Protein AF-A0AAW6Y3T0-F1 (afdb_monomer_lite)

Foldseek 3Di:
DVVQLVLLFVLVQVLVLCCPPVVQPPLDLPGPQADPLSSVLSVLLVVLQVVQCPDPVRVCGLVPDVVVQFVQDVDFDPCQNVFWDWGDPDSQWIWIWTAGPVRDIWGKIFGWDDDRSDIHGHWMGIPPDPDTPSRQSVVCSVVSDRD

Structure (mmCIF, N/CA/C/O backbone):
data_AF-A0AAW6Y3T0-F1
#
_entry.id   AF-A0AAW6Y3T0-F1
#
loop_
_atom_site.group_PDB
_atom_site.id
_atom_site.type_symbol
_atom_site.label_atom_id
_atom_site.label_alt_id
_atom_site.label_comp_id
_atom_site.label_asym_id
_atom_site.label_entity_id
_atom_site.label_seq_id
_atom_site.pdbx_PDB_ins_code
_atom_site.Cartn_x
_atom_site.Cartn_y
_atom_site.Cartn_z
_atom_site.occupancy
_atom_site.B_iso_or_equiv
_atom_site.auth_seq_id
_atom_site.auth_comp_id
_atom_site.auth_asym_id
_atom_site.auth_atom_id
_atom_site.pdbx_PDB_model_num
ATOM 1 N N . MET A 1 1 ? -26.680 -4.826 17.349 1.00 46.25 1 MET A N 1
ATOM 2 C CA . MET A 1 1 ? -26.167 -4.280 16.070 1.00 46.25 1 MET A CA 1
ATOM 3 C C . MET A 1 1 ? -25.141 -3.146 16.226 1.00 46.25 1 MET A C 1
ATOM 5 O O . MET A 1 1 ? -24.347 -2.968 15.315 1.00 46.25 1 MET A O 1
ATOM 9 N N . ALA A 1 2 ? -25.080 -2.394 17.339 1.00 40.66 2 ALA A N 1
ATOM 10 C CA . ALA A 1 2 ? -24.018 -1.388 17.546 1.00 40.66 2 ALA A CA 1
ATOM 11 C C . ALA A 1 2 ? -22.652 -1.993 17.955 1.00 40.66 2 ALA A C 1
ATOM 13 O O . ALA A 1 2 ? -21.607 -1.488 17.547 1.00 40.66 2 ALA A O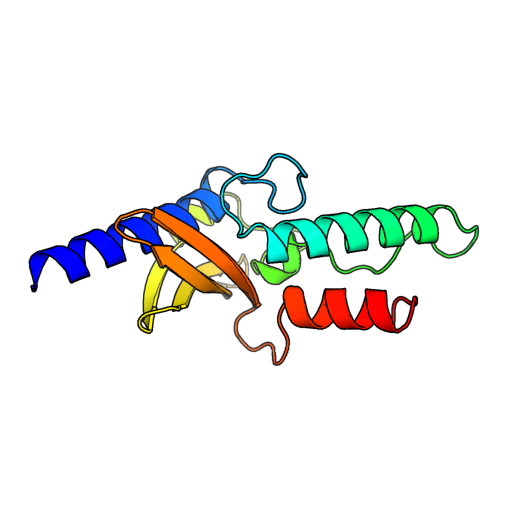 1
ATOM 14 N N . ALA A 1 3 ? -22.658 -3.104 18.704 1.00 42.88 3 ALA A N 1
ATOM 15 C CA . ALA A 1 3 ? -21.443 -3.798 19.143 1.00 42.88 3 ALA A CA 1
ATOM 16 C C . ALA A 1 3 ? -20.653 -4.425 17.975 1.00 42.88 3 ALA A C 1
ATOM 18 O O . ALA A 1 3 ? -19.430 -4.317 17.939 1.00 42.88 3 ALA A O 1
ATOM 19 N N . ASP A 1 4 ? -21.346 -4.982 16.974 1.00 54.66 4 ASP A N 1
ATOM 20 C CA . ASP A 1 4 ? -20.714 -5.600 15.798 1.00 54.66 4 ASP A CA 1
ATOM 21 C C . ASP A 1 4 ? -19.949 -4.578 14.942 1.00 54.66 4 ASP A C 1
ATOM 23 O O . ASP A 1 4 ? -18.882 -4.879 14.411 1.00 54.66 4 ASP A O 1
ATOM 27 N N . ASN A 1 5 ? -20.445 -3.338 14.855 1.00 59.78 5 ASN A N 1
ATOM 28 C CA . ASN A 1 5 ? -19.787 -2.264 14.106 1.00 59.78 5 ASN A CA 1
ATOM 29 C C . ASN A 1 5 ? -18.540 -1.719 14.821 1.00 59.78 5 ASN A C 1
ATOM 31 O O . ASN A 1 5 ? -17.529 -1.456 14.166 1.00 59.78 5 ASN A O 1
ATOM 35 N N . ALA A 1 6 ? -18.580 -1.567 16.149 1.00 61.94 6 ALA A N 1
ATOM 36 C CA . ALA A 1 6 ? -17.437 -1.076 16.922 1.00 61.94 6 ALA A CA 1
ATOM 37 C C . ALA A 1 6 ? -16.278 -2.090 16.946 1.00 61.94 6 ALA A C 1
ATOM 39 O O . ALA A 1 6 ? -15.135 -1.723 16.666 1.00 61.94 6 ALA A O 1
ATOM 40 N N . THR A 1 7 ? -16.574 -3.373 17.178 1.00 64.00 7 THR A N 1
ATOM 41 C CA . THR A 1 7 ? -15.572 -4.455 17.171 1.00 64.00 7 THR A CA 1
ATOM 42 C C . THR A 1 7 ? -14.952 -4.652 15.781 1.00 64.00 7 THR A C 1
ATOM 44 O O . THR A 1 7 ? -13.741 -4.854 15.650 1.00 64.00 7 THR A O 1
ATOM 47 N N . ASN A 1 8 ? -15.747 -4.498 14.717 1.00 81.88 8 ASN A N 1
ATOM 48 C CA . ASN A 1 8 ? -15.250 -4.547 13.342 1.00 81.88 8 ASN A CA 1
ATOM 49 C C . ASN A 1 8 ? -14.327 -3.352 13.027 1.00 81.88 8 ASN A C 1
ATOM 51 O O . ASN A 1 8 ? -13.272 -3.517 12.419 1.00 81.88 8 ASN A O 1
ATOM 55 N N . ASN A 1 9 ? -14.652 -2.148 13.508 1.00 90.94 9 ASN A N 1
ATOM 56 C CA . ASN A 1 9 ? -13.792 -0.975 13.326 1.00 90.94 9 ASN A CA 1
ATOM 57 C C . ASN A 1 9 ? -12.446 -1.104 14.048 1.00 90.94 9 ASN A C 1
ATOM 59 O O . ASN A 1 9 ? -11.418 -0.759 13.464 1.00 90.94 9 ASN A O 1
ATOM 63 N N . GLN A 1 10 ? -12.429 -1.645 15.269 1.00 92.38 10 GLN A N 1
ATOM 64 C CA . GLN A 1 10 ? -11.178 -1.884 15.987 1.00 92.38 10 GLN A CA 1
ATOM 65 C C . GLN A 1 10 ? -10.298 -2.906 15.252 1.00 92.38 10 GLN A C 1
ATOM 67 O O . GLN A 1 10 ? -9.125 -2.638 15.009 1.00 92.38 10 GLN A O 1
ATOM 72 N N . THR A 1 11 ? -10.887 -4.006 14.774 1.00 93.25 11 THR A N 1
ATOM 73 C CA . THR A 1 11 ? -10.183 -5.023 13.971 1.00 93.25 11 THR A CA 1
ATOM 74 C C . THR A 1 11 ? -9.523 -4.429 12.723 1.00 93.25 11 THR A C 1
ATOM 76 O O . THR A 1 11 ? -8.374 -4.743 12.405 1.00 93.25 11 THR A O 1
ATOM 79 N N . LYS A 1 12 ? -10.227 -3.537 12.016 1.00 95.19 12 LYS A N 1
ATOM 80 C CA . LYS A 1 12 ? -9.687 -2.823 10.849 1.00 95.19 12 LYS A CA 1
ATOM 81 C C . LYS A 1 12 ? -8.510 -1.914 11.219 1.00 95.19 12 LYS A C 1
ATOM 83 O O . LYS A 1 12 ? -7.503 -1.893 10.512 1.00 95.19 12 LYS A O 1
ATOM 88 N N . ILE A 1 13 ? -8.633 -1.166 12.318 1.00 95.94 13 ILE A N 1
ATOM 89 C CA . ILE A 1 13 ? -7.578 -0.275 12.816 1.00 95.94 13 ILE A CA 1
ATOM 90 C C . ILE A 1 13 ? -6.339 -1.079 13.211 1.00 95.94 13 ILE A C 1
ATOM 92 O O . ILE A 1 13 ? -5.231 -0.711 12.821 1.00 95.94 13 ILE A O 1
ATOM 96 N N . ASP A 1 14 ? -6.512 -2.178 13.941 1.00 94.81 14 ASP A N 1
ATOM 97 C CA . ASP A 1 14 ? -5.405 -3.010 14.417 1.00 94.81 14 ASP A CA 1
ATOM 98 C C . ASP A 1 14 ? -4.661 -3.677 13.260 1.00 94.81 14 ASP A C 1
ATOM 100 O O . ASP A 1 14 ? -3.428 -3.703 13.252 1.00 94.81 14 ASP A O 1
ATOM 104 N N . LEU A 1 15 ? -5.391 -4.132 12.236 1.00 95.38 15 LEU A N 1
ATOM 105 C CA . LEU A 1 15 ? -4.804 -4.646 11.001 1.00 95.38 15 LEU A CA 1
ATOM 106 C C . LEU A 1 15 ? -3.881 -3.613 10.341 1.00 95.38 15 LEU A C 1
ATOM 108 O O . LEU A 1 15 ? -2.741 -3.935 10.010 1.00 95.38 15 LEU A O 1
ATOM 112 N N . VAL A 1 16 ? -4.343 -2.371 10.175 1.00 96.44 16 VAL A N 1
ATOM 113 C CA . VAL A 1 16 ? -3.547 -1.315 9.530 1.00 96.44 16 VAL A CA 1
ATOM 114 C C . VAL A 1 16 ? -2.397 -0.847 10.423 1.00 96.44 16 VAL A C 1
ATOM 116 O O . VAL A 1 16 ? -1.280 -0.681 9.939 1.00 96.44 16 VAL A O 1
ATOM 119 N N . LYS A 1 17 ? -2.604 -0.709 11.738 1.00 95.31 17 LYS A N 1
ATOM 120 C CA . LYS A 1 17 ? -1.507 -0.431 12.682 1.00 95.31 17 LYS A CA 1
ATOM 121 C C . LYS A 1 17 ? -0.414 -1.491 12.598 1.00 95.31 17 LYS A C 1
ATOM 123 O O . LYS A 1 17 ? 0.763 -1.142 12.618 1.00 95.31 17 LYS A O 1
ATOM 128 N N . LYS A 1 18 ? -0.786 -2.769 12.468 1.00 93.50 18 LYS A N 1
ATOM 129 C CA . LYS A 1 18 ? 0.167 -3.873 12.333 1.00 93.50 18 LYS A CA 1
ATOM 130 C C . LYS A 1 18 ? 1.074 -3.690 11.116 1.00 93.50 18 LYS A C 1
ATOM 132 O O . LYS A 1 18 ? 2.279 -3.880 11.262 1.00 93.50 18 LYS A O 1
ATOM 137 N N . VAL A 1 19 ? 0.534 -3.270 9.967 1.00 93.19 19 VAL A N 1
ATOM 138 C CA . VAL A 1 19 ? 1.332 -2.987 8.756 1.00 93.19 19 VAL A CA 1
ATOM 139 C C . VAL A 1 19 ? 2.470 -2.012 9.060 1.00 93.19 19 VAL A C 1
ATOM 141 O O . VAL A 1 19 ? 3.625 -2.331 8.794 1.00 93.19 19 VAL A O 1
ATOM 144 N N . TYR A 1 20 ? 2.156 -0.879 9.692 1.00 92.25 20 TYR A N 1
ATOM 145 C CA . TYR A 1 20 ? 3.139 0.162 10.003 1.00 92.25 20 TYR A CA 1
ATOM 146 C C . TYR A 1 20 ? 4.097 -0.222 11.134 1.00 92.25 20 TYR A C 1
ATOM 148 O O . TYR A 1 20 ? 5.302 -0.027 11.018 1.00 92.25 20 TYR A O 1
ATOM 156 N N . LEU A 1 21 ? 3.579 -0.745 12.246 1.00 89.00 21 LEU A N 1
ATOM 157 C CA . LEU A 1 21 ? 4.359 -0.910 13.477 1.00 89.00 21 LEU A CA 1
ATOM 158 C C . LEU A 1 21 ? 5.191 -2.188 13.499 1.00 89.00 21 LEU A C 1
ATOM 160 O O . LEU A 1 21 ? 6.265 -2.207 14.089 1.00 89.00 21 LEU A O 1
ATOM 164 N N . THR A 1 22 ? 4.708 -3.256 12.863 1.00 82.00 22 THR A N 1
ATOM 165 C CA . THR A 1 22 ? 5.428 -4.540 12.818 1.00 82.00 22 THR A CA 1
ATOM 166 C C . THR A 1 22 ? 6.200 -4.735 11.519 1.00 82.00 22 THR A C 1
ATOM 168 O O . THR A 1 22 ? 6.702 -5.828 11.278 1.00 82.00 22 THR A O 1
ATOM 171 N N . LYS A 1 23 ? 6.287 -3.678 10.692 1.00 72.06 23 LYS A N 1
ATOM 172 C CA . LYS A 1 23 ? 6.931 -3.683 9.372 1.00 72.06 23 LYS A CA 1
ATOM 173 C C . LYS A 1 23 ? 6.522 -4.915 8.563 1.00 72.06 23 LYS A C 1
ATOM 175 O O . LYS A 1 23 ? 7.373 -5.646 8.063 1.00 72.06 23 LYS A O 1
ATOM 180 N N . VAL A 1 24 ? 5.212 -5.184 8.496 1.00 79.62 24 VAL A N 1
ATOM 181 C CA . VAL A 1 24 ? 4.723 -6.320 7.708 1.00 79.62 24 VAL A CA 1
ATOM 182 C C . VAL A 1 24 ? 5.164 -6.098 6.274 1.00 79.62 24 VAL A C 1
ATOM 184 O O . VAL A 1 24 ? 4.726 -5.142 5.636 1.00 79.62 24 VAL A O 1
ATOM 187 N N . ASP A 1 25 ? 5.995 -7.001 5.770 1.00 83.44 25 ASP A N 1
ATOM 188 C CA . ASP A 1 25 ? 6.364 -7.000 4.367 1.00 83.44 25 ASP A CA 1
ATOM 189 C C . ASP A 1 25 ? 5.148 -7.426 3.533 1.00 83.44 25 ASP A C 1
ATOM 191 O O . ASP A 1 25 ? 4.853 -8.611 3.360 1.00 83.44 25 ASP A O 1
ATOM 195 N N . LEU A 1 26 ? 4.400 -6.432 3.051 1.00 86.12 26 LEU A N 1
ATOM 196 C CA . LEU A 1 26 ? 3.268 -6.633 2.148 1.00 86.12 26 LEU A CA 1
ATOM 197 C C . LEU A 1 26 ? 3.714 -7.174 0.778 1.00 86.12 26 LEU A C 1
ATOM 199 O O . LEU A 1 26 ? 2.886 -7.739 0.064 1.00 86.12 26 LEU A O 1
ATOM 203 N N . GLY A 1 27 ? 5.000 -7.045 0.435 1.00 79.75 27 GLY A N 1
ATOM 204 C CA . GLY A 1 27 ? 5.620 -7.628 -0.754 1.00 79.75 27 GLY A CA 1
ATOM 205 C C . GLY A 1 27 ? 5.890 -9.126 -0.626 1.00 79.75 27 GLY A C 1
ATOM 206 O O . GLY A 1 27 ? 5.973 -9.823 -1.637 1.00 79.75 27 GLY A O 1
ATOM 207 N N . SER A 1 28 ? 5.967 -9.642 0.604 1.00 80.12 28 SER A N 1
ATOM 208 C CA . SER A 1 28 ? 6.264 -11.048 0.873 1.00 80.12 28 SER A CA 1
ATOM 209 C C . SER A 1 28 ? 5.155 -11.983 0.393 1.00 80.12 28 SER A C 1
ATOM 211 O O . SER A 1 28 ? 3.971 -11.791 0.689 1.00 80.12 28 SER A O 1
ATOM 213 N N . GLU A 1 29 ? 5.533 -13.096 -0.237 1.00 67.75 29 GLU A N 1
ATOM 214 C CA . GLU A 1 29 ? 4.601 -14.160 -0.633 1.00 67.75 29 GLU A CA 1
ATOM 215 C C . GLU A 1 29 ? 3.919 -14.861 0.553 1.00 67.75 29 GLU A C 1
ATOM 217 O O . GLU A 1 29 ? 2.916 -15.560 0.366 1.00 67.75 29 GLU A O 1
ATOM 222 N N . HIS A 1 30 ? 4.442 -14.669 1.768 1.00 72.75 30 HIS A N 1
ATOM 223 C CA . HIS A 1 30 ? 3.934 -15.257 3.007 1.00 72.75 30 HIS A CA 1
ATOM 224 C C . HIS A 1 30 ? 3.073 -14.300 3.831 1.00 72.75 30 HIS A C 1
ATOM 226 O O . HIS A 1 30 ? 2.567 -14.693 4.888 1.00 72.75 30 HIS A O 1
ATOM 232 N N . ASN A 1 31 ? 2.868 -13.061 3.373 1.00 80.00 31 ASN A N 1
ATOM 233 C CA . ASN A 1 31 ? 2.005 -12.134 4.090 1.00 80.00 31 ASN A CA 1
ATOM 234 C C . ASN A 1 31 ? 0.569 -12.699 4.165 1.00 80.00 31 ASN A C 1
ATOM 236 O O . ASN A 1 31 ? 0.035 -13.231 3.194 1.00 80.00 31 ASN A O 1
ATOM 240 N N . ARG A 1 32 ? -0.048 -12.633 5.350 1.00 85.31 32 ARG A N 1
ATOM 241 C CA . ARG A 1 32 ? -1.398 -13.183 5.616 1.00 85.31 32 ARG A CA 1
ATOM 242 C C . ARG A 1 32 ? -2.457 -12.103 5.827 1.00 85.31 32 ARG A C 1
ATOM 244 O O . ARG A 1 32 ? -3.560 -12.400 6.283 1.00 85.31 32 ARG A O 1
ATOM 251 N N . VAL A 1 33 ? -2.085 -10.853 5.569 1.00 93.00 33 VAL A N 1
ATOM 252 C CA . VAL A 1 33 ? -2.895 -9.667 5.864 1.00 93.00 33 VAL A CA 1
ATOM 253 C C . VAL A 1 33 ? -3.567 -9.090 4.621 1.00 93.00 33 VAL A C 1
ATOM 255 O O . VAL A 1 33 ? -4.464 -8.267 4.763 1.00 93.00 33 VAL A O 1
ATOM 258 N N . THR A 1 34 ? -3.174 -9.529 3.422 1.00 94.88 34 THR A N 1
ATOM 259 C CA . THR A 1 34 ? -3.789 -9.139 2.147 1.00 94.88 34 THR A CA 1
ATOM 260 C C . THR A 1 34 ? -4.806 -10.173 1.666 1.00 94.88 34 THR A C 1
ATOM 262 O O . THR A 1 34 ? -4.812 -11.326 2.110 1.00 94.88 34 THR A O 1
ATOM 265 N N . THR A 1 35 ? -5.704 -9.768 0.770 1.00 95.81 35 THR A N 1
ATOM 266 C CA . THR A 1 35 ? -6.606 -10.698 0.084 1.00 95.81 35 THR A CA 1
ATOM 267 C C . THR A 1 35 ? -5.825 -11.585 -0.890 1.00 95.81 35 THR A C 1
ATOM 269 O O . THR A 1 35 ? -4.806 -11.148 -1.430 1.00 95.81 35 THR A O 1
ATOM 272 N N . PRO A 1 36 ? -6.306 -12.808 -1.193 1.00 94.12 36 PRO A N 1
ATOM 273 C CA . PRO A 1 36 ? -5.651 -13.675 -2.175 1.00 94.12 36 PRO A CA 1
ATOM 274 C C . PRO A 1 36 ? -5.478 -13.015 -3.551 1.00 94.12 36 PRO A C 1
ATOM 276 O O . PRO A 1 36 ? -4.487 -13.262 -4.235 1.00 94.12 36 PRO A O 1
ATOM 279 N N . GLU A 1 37 ? -6.421 -12.154 -3.951 1.00 94.88 37 GLU A N 1
ATOM 280 C CA . GLU A 1 37 ? -6.335 -11.406 -5.210 1.00 94.88 37 GLU A CA 1
ATOM 281 C C . GLU A 1 37 ? -5.179 -10.398 -5.185 1.00 94.88 37 GLU A C 1
ATOM 283 O O . GLU A 1 37 ? -4.343 -10.418 -6.088 1.00 94.88 37 GLU A O 1
ATOM 288 N N . LEU A 1 38 ? -5.098 -9.545 -4.155 1.00 95.69 38 LEU A N 1
ATOM 289 C CA . LEU A 1 38 ? -4.006 -8.576 -4.031 1.00 95.69 38 LEU A CA 1
ATOM 290 C C . LEU A 1 38 ? -2.656 -9.287 -3.944 1.00 95.69 38 LEU A C 1
ATOM 292 O O . LEU A 1 38 ? -1.709 -8.916 -4.633 1.00 95.69 38 LEU A O 1
ATOM 296 N N . GLN A 1 39 ? -2.593 -10.364 -3.164 1.00 94.31 39 GLN A N 1
ATOM 297 C CA . GLN A 1 39 ? -1.385 -11.158 -3.024 1.00 94.31 39 GLN A CA 1
ATOM 298 C C . GLN A 1 39 ? -0.924 -11.748 -4.363 1.00 94.31 39 GLN A C 1
ATOM 300 O O . GLN A 1 39 ? 0.264 -11.710 -4.674 1.00 94.31 39 GLN A O 1
ATOM 305 N N . LYS A 1 40 ? -1.849 -12.261 -5.185 1.00 94.44 40 LYS A N 1
ATOM 306 C CA . LYS A 1 40 ? -1.534 -12.760 -6.530 1.00 94.44 40 LYS A CA 1
ATOM 307 C C . LYS A 1 40 ? -0.935 -11.662 -7.412 1.00 94.44 40 LYS A C 1
ATOM 309 O O . LYS A 1 40 ? 0.033 -11.928 -8.117 1.00 94.44 40 LYS A O 1
ATOM 314 N N . ILE A 1 41 ? -1.487 -10.451 -7.361 1.00 95.69 41 ILE A N 1
ATOM 315 C CA . ILE A 1 41 ? -1.025 -9.313 -8.169 1.00 95.69 41 ILE A CA 1
ATOM 316 C C . ILE A 1 41 ? 0.377 -8.881 -7.748 1.00 95.69 41 ILE A C 1
ATOM 318 O O . ILE A 1 41 ? 1.242 -8.749 -8.607 1.00 95.69 41 ILE A O 1
ATOM 322 N N . ILE A 1 42 ? 0.626 -8.746 -6.442 1.00 94.81 42 ILE A N 1
ATOM 323 C CA . ILE A 1 42 ? 1.951 -8.411 -5.902 1.00 94.81 42 ILE A CA 1
ATOM 324 C C . ILE A 1 42 ? 2.986 -9.462 -6.322 1.00 94.81 42 ILE A C 1
ATOM 326 O O . ILE A 1 42 ? 4.049 -9.107 -6.817 1.00 94.81 42 ILE A O 1
ATOM 330 N N . ARG A 1 43 ? 2.666 -10.760 -6.220 1.00 93.88 43 ARG A N 1
ATOM 331 C CA . ARG A 1 43 ? 3.577 -11.834 -6.664 1.00 93.88 43 ARG A CA 1
ATOM 332 C C . ARG A 1 43 ? 3.889 -11.759 -8.155 1.00 93.88 43 ARG A C 1
ATOM 334 O O . ARG A 1 43 ? 5.042 -11.899 -8.556 1.00 93.88 43 ARG A O 1
ATOM 341 N N . GLN A 1 44 ? 2.866 -11.553 -8.985 1.00 94.81 44 GLN A N 1
ATOM 342 C CA . GLN A 1 44 ? 3.046 -11.423 -10.430 1.00 94.81 44 GLN A CA 1
ATOM 343 C C . GLN A 1 44 ? 3.908 -10.205 -10.772 1.00 94.81 44 GLN A C 1
ATOM 345 O O . GLN A 1 44 ? 4.820 -10.334 -11.588 1.00 94.81 44 GLN A O 1
ATOM 350 N N . PHE A 1 45 ? 3.657 -9.066 -10.123 1.00 94.94 4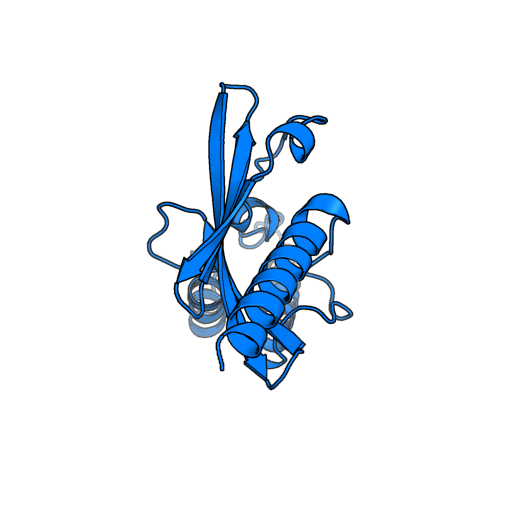5 PHE A N 1
ATOM 351 C CA . PHE A 1 45 ? 4.446 -7.851 -10.289 1.00 94.94 45 PHE A CA 1
ATOM 352 C C . PHE A 1 45 ? 5.896 -8.062 -9.852 1.00 94.94 45 PHE A C 1
ATOM 354 O O . PHE A 1 45 ? 6.788 -7.838 -10.655 1.00 94.94 45 PHE A O 1
ATOM 361 N N . ASN A 1 46 ? 6.150 -8.594 -8.653 1.00 92.50 46 ASN A N 1
ATOM 362 C CA . ASN A 1 46 ? 7.509 -8.839 -8.157 1.00 92.50 46 ASN A CA 1
ATOM 363 C C . ASN A 1 46 ? 8.300 -9.776 -9.079 1.00 92.50 46 ASN A C 1
ATOM 365 O O . ASN A 1 46 ? 9.486 -9.558 -9.323 1.00 92.50 46 ASN A O 1
ATOM 369 N N . LYS A 1 47 ? 7.649 -10.810 -9.629 1.00 92.94 47 LYS A N 1
ATOM 370 C CA . LYS A 1 47 ? 8.268 -11.699 -10.622 1.00 92.94 47 LYS A CA 1
ATOM 371 C C . LYS A 1 47 ? 8.610 -10.953 -11.912 1.00 92.94 47 LYS A C 1
ATOM 373 O O . LYS A 1 47 ? 9.685 -11.173 -12.466 1.00 92.94 47 LYS A O 1
ATOM 378 N N . PHE A 1 48 ? 7.702 -10.110 -12.398 1.00 93.56 48 PHE A N 1
ATOM 379 C CA . PHE A 1 48 ? 7.939 -9.276 -13.573 1.00 93.56 48 PHE A CA 1
ATOM 380 C C . PHE A 1 48 ? 9.087 -8.286 -13.326 1.00 93.56 48 PHE A C 1
ATOM 382 O O . PHE A 1 48 ? 10.051 -8.292 -14.084 1.00 93.56 48 PHE A O 1
ATOM 389 N N . ASP A 1 49 ? 9.043 -7.533 -12.227 1.00 91.69 49 ASP A N 1
ATOM 390 C CA . ASP A 1 49 ? 10.071 -6.575 -11.812 1.00 91.69 49 ASP A CA 1
ATOM 391 C C . ASP A 1 49 ? 11.449 -7.242 -11.695 1.00 91.69 49 ASP A C 1
ATOM 393 O O . ASP A 1 49 ? 12.425 -6.779 -12.276 1.00 91.69 49 ASP A O 1
ATOM 397 N N . THR A 1 50 ? 11.516 -8.416 -11.059 1.00 90.19 50 THR A N 1
ATOM 398 C CA . THR A 1 50 ? 12.751 -9.215 -10.964 1.00 90.19 50 THR A CA 1
ATOM 399 C C . THR A 1 50 ? 13.302 -9.602 -12.338 1.00 90.19 50 THR A C 1
ATOM 401 O O . THR A 1 50 ? 14.515 -9.684 -12.515 1.00 90.19 50 THR A O 1
ATOM 404 N N . ASN A 1 51 ? 12.439 -9.871 -13.319 1.00 90.06 51 ASN A N 1
ATOM 405 C CA . ASN A 1 51 ? 12.881 -10.183 -14.676 1.00 90.06 51 ASN A CA 1
ATOM 406 C C . ASN A 1 51 ? 13.359 -8.936 -15.428 1.00 90.06 51 ASN A C 1
ATOM 408 O O . ASN A 1 51 ? 14.317 -9.042 -16.188 1.00 90.06 51 ASN A O 1
ATOM 412 N N . ILE A 1 52 ? 12.732 -7.776 -15.209 1.00 87.50 52 ILE A N 1
ATOM 413 C CA . ILE A 1 52 ? 13.189 -6.496 -15.766 1.00 87.50 52 ILE A CA 1
ATOM 414 C C . ILE A 1 52 ? 14.568 -6.135 -15.208 1.00 87.50 52 ILE A C 1
ATOM 416 O O . ILE A 1 52 ? 15.471 -5.857 -15.988 1.00 87.50 52 ILE A O 1
ATOM 420 N N . ARG A 1 53 ? 14.777 -6.265 -13.892 1.00 86.25 53 ARG A N 1
ATOM 421 C CA . ARG A 1 53 ? 16.065 -5.988 -13.223 1.00 86.25 53 ARG A CA 1
ATOM 422 C C . ARG A 1 53 ? 17.248 -6.813 -13.727 1.00 86.25 53 ARG A C 1
ATOM 424 O O . ARG A 1 53 ? 18.389 -6.436 -13.505 1.00 86.25 53 ARG A O 1
ATOM 431 N N . LYS A 1 54 ? 16.992 -7.952 -14.376 1.00 87.38 54 LYS A N 1
ATOM 432 C CA . LYS A 1 54 ? 18.036 -8.793 -14.987 1.00 87.38 54 LYS A CA 1
ATOM 433 C C . LYS A 1 54 ? 18.498 -8.282 -16.354 1.00 87.38 54 LYS A C 1
ATOM 435 O O . LYS A 1 54 ? 19.428 -8.857 -16.913 1.00 87.38 54 LYS A O 1
ATOM 440 N N . GLN A 1 55 ? 17.828 -7.282 -16.927 1.00 84.00 55 GLN A N 1
ATOM 441 C CA . GLN A 1 55 ? 18.209 -6.705 -18.214 1.00 84.00 55 GLN A CA 1
ATOM 442 C C . GLN A 1 55 ? 19.332 -5.667 -18.022 1.00 84.00 55 GLN A C 1
ATOM 444 O O . GLN A 1 55 ? 19.294 -4.942 -17.029 1.00 84.00 55 GLN A O 1
ATOM 449 N N . PRO A 1 56 ? 20.298 -5.560 -18.960 1.00 77.19 56 PRO A N 1
ATOM 450 C CA . PRO A 1 56 ? 21.539 -4.794 -18.772 1.00 77.19 56 PRO A CA 1
ATOM 451 C C . PRO A 1 56 ? 21.359 -3.310 -18.424 1.00 77.19 56 PRO A C 1
ATOM 453 O O . PRO A 1 56 ? 22.180 -2.758 -17.705 1.00 77.19 56 PRO A O 1
ATOM 456 N N . ASP A 1 57 ? 20.276 -2.687 -18.894 1.00 77.00 57 ASP A N 1
ATOM 457 C CA . ASP A 1 57 ? 20.030 -1.246 -18.739 1.00 77.00 57 ASP A CA 1
ATOM 458 C C . ASP A 1 57 ? 18.874 -0.930 -17.767 1.00 77.00 57 ASP A C 1
ATOM 460 O O . ASP A 1 57 ? 18.420 0.210 -17.687 1.00 77.00 57 ASP A O 1
ATOM 464 N N . MET A 1 58 ? 18.354 -1.933 -17.044 1.00 77.06 58 MET A N 1
ATOM 465 C CA . MET A 1 58 ? 17.117 -1.815 -16.250 1.00 77.06 58 MET A CA 1
ATOM 466 C C . MET A 1 58 ? 17.287 -2.270 -14.793 1.00 77.06 58 MET A C 1
ATOM 468 O O . MET A 1 58 ? 16.348 -2.790 -14.190 1.00 77.06 58 MET A O 1
ATOM 472 N N . GLU A 1 59 ? 18.463 -2.062 -14.192 1.00 68.62 59 GLU A N 1
ATOM 473 C CA . GLU A 1 59 ? 18.774 -2.505 -12.817 1.00 68.62 59 GLU A CA 1
ATOM 474 C C . GLU A 1 59 ? 17.795 -1.966 -11.748 1.00 68.62 59 GLU A C 1
ATOM 476 O O . GLU A 1 59 ? 17.539 -2.618 -10.727 1.00 68.62 59 GLU A O 1
ATOM 481 N N . LEU A 1 60 ? 17.187 -0.800 -11.997 1.00 74.31 60 LEU A N 1
ATOM 482 C CA . LEU A 1 60 ? 16.204 -0.173 -11.103 1.00 74.31 60 LEU A CA 1
ATOM 483 C C . LEU A 1 60 ? 14.812 -0.831 -11.157 1.00 74.31 60 LEU A C 1
ATOM 485 O O . LEU A 1 60 ? 14.005 -0.640 -10.242 1.00 74.31 60 LEU A O 1
ATOM 489 N N . GLY A 1 61 ? 14.546 -1.668 -12.163 1.00 83.88 61 GLY A N 1
ATOM 490 C CA . GLY A 1 61 ? 13.243 -2.296 -12.355 1.00 83.88 61 GLY A CA 1
ATOM 491 C C . GLY A 1 61 ? 12.159 -1.273 -12.700 1.00 83.88 61 GLY A C 1
ATOM 492 O O . GLY A 1 61 ? 12.394 -0.316 -13.430 1.00 83.88 61 GLY A O 1
ATOM 493 N N . CYS A 1 62 ? 10.962 -1.487 -12.167 1.00 86.44 62 CYS A N 1
ATOM 494 C CA . CYS A 1 62 ? 9.807 -0.617 -12.345 1.00 86.44 62 CYS A CA 1
ATOM 495 C C . CYS A 1 62 ? 9.746 0.571 -11.378 1.00 86.44 62 CYS A C 1
ATOM 497 O O . CYS A 1 62 ? 8.839 1.379 -11.521 1.00 86.44 62 CYS A O 1
ATOM 499 N N . ASP A 1 63 ? 10.643 0.653 -10.391 1.00 85.69 63 ASP A N 1
ATOM 500 C CA . ASP A 1 63 ? 10.671 1.711 -9.365 1.00 85.69 63 ASP A CA 1
ATOM 501 C C . ASP A 1 63 ? 9.313 1.992 -8.675 1.00 85.69 63 ASP A C 1
ATOM 503 O O . ASP A 1 63 ? 8.956 3.121 -8.356 1.00 85.69 63 ASP A O 1
ATOM 507 N N . MET A 1 64 ? 8.528 0.938 -8.411 1.00 88.62 64 MET A N 1
ATOM 508 C CA . MET A 1 64 ? 7.249 1.032 -7.679 1.00 88.62 64 MET A CA 1
ATOM 509 C C . MET A 1 64 ? 7.286 0.260 -6.352 1.00 88.62 64 MET A C 1
ATOM 511 O O . MET A 1 64 ? 6.499 -0.680 -6.153 1.00 88.62 64 MET A O 1
ATOM 515 N N . PRO A 1 65 ? 8.210 0.576 -5.428 1.00 88.81 65 PRO A N 1
ATOM 516 C CA . PRO A 1 65 ? 8.308 -0.156 -4.183 1.00 88.81 65 PRO A CA 1
ATOM 517 C C . PRO A 1 65 ? 7.107 0.137 -3.273 1.00 88.81 65 PRO A C 1
ATOM 519 O O . PRO A 1 65 ? 6.645 1.266 -3.119 1.00 88.81 65 PRO A O 1
ATOM 522 N N . ILE A 1 66 ? 6.620 -0.907 -2.602 1.00 91.38 66 ILE A N 1
ATOM 523 C CA . ILE A 1 66 ? 5.412 -0.847 -1.765 1.00 91.38 66 ILE A CA 1
ATOM 524 C C . ILE A 1 66 ? 5.481 0.232 -0.676 1.00 91.38 66 ILE A C 1
ATOM 526 O O . ILE A 1 66 ? 4.456 0.808 -0.316 1.00 91.38 66 ILE A O 1
ATOM 530 N N . HIS A 1 67 ? 6.665 0.515 -0.130 1.00 89.38 67 HIS A N 1
ATOM 531 C CA . HIS A 1 67 ? 6.798 1.473 0.966 1.00 89.38 67 HIS A CA 1
ATOM 532 C C . HIS A 1 67 ? 6.409 2.906 0.556 1.00 89.38 67 HIS A C 1
ATOM 534 O O . HIS A 1 67 ? 5.857 3.623 1.393 1.00 89.38 67 HIS A O 1
ATOM 540 N N . TYR A 1 68 ? 6.555 3.282 -0.721 1.00 90.19 68 TYR A N 1
ATOM 541 C CA . TYR A 1 68 ? 6.076 4.572 -1.238 1.00 90.19 68 TYR A CA 1
ATOM 542 C C . TYR A 1 68 ? 4.556 4.696 -1.152 1.00 90.19 68 TYR A C 1
ATOM 544 O O . TYR A 1 68 ? 4.042 5.692 -0.650 1.00 90.19 68 TYR A O 1
ATOM 552 N N . TYR A 1 69 ? 3.824 3.631 -1.482 1.00 93.69 69 TYR A N 1
ATOM 553 C CA . TYR A 1 69 ? 2.366 3.588 -1.326 1.00 93.69 69 TYR A CA 1
ATOM 554 C C . TYR A 1 69 ? 1.904 3.688 0.134 1.00 93.69 69 TYR A C 1
ATOM 556 O O . TYR A 1 69 ? 0.739 3.989 0.386 1.00 93.69 69 TYR A O 1
ATOM 564 N N . LEU A 1 70 ? 2.789 3.430 1.104 1.00 92.94 70 LEU A N 1
ATOM 565 C CA . LEU A 1 70 ? 2.525 3.596 2.537 1.00 92.94 70 LEU A CA 1
ATOM 566 C C . LEU A 1 70 ? 2.850 5.015 3.038 1.00 92.94 70 LEU A C 1
ATOM 568 O O . LEU A 1 70 ? 2.595 5.321 4.208 1.00 92.94 70 LEU A O 1
ATOM 572 N N . GLY A 1 71 ? 3.388 5.877 2.172 1.00 90.56 71 GLY A N 1
ATOM 573 C CA . GLY A 1 71 ? 3.862 7.221 2.494 1.00 90.56 71 GLY A CA 1
ATOM 574 C C . GLY A 1 71 ? 5.267 7.261 3.100 1.00 90.56 71 GLY A C 1
ATOM 575 O O . GLY A 1 71 ? 5.681 8.317 3.581 1.00 90.56 71 GLY A O 1
ATOM 576 N N . PHE A 1 72 ? 5.996 6.141 3.127 1.00 88.94 72 PHE A N 1
ATOM 577 C CA . PHE A 1 72 ? 7.414 6.159 3.484 1.00 88.94 72 PHE A CA 1
ATOM 578 C C . PHE A 1 72 ? 8.218 6.678 2.295 1.00 88.94 72 PHE A C 1
ATOM 580 O O . PHE A 1 72 ? 7.949 6.269 1.175 1.00 88.94 72 PHE A O 1
ATOM 587 N N . GLY A 1 73 ? 9.181 7.569 2.528 1.00 81.25 73 GLY A N 1
ATOM 588 C CA . GLY A 1 73 ? 10.204 7.899 1.534 1.00 81.25 73 GLY A CA 1
ATOM 589 C C . GLY A 1 73 ? 11.376 6.919 1.600 1.00 81.25 73 GLY A C 1
ATOM 590 O O . GLY A 1 73 ? 11.276 5.871 2.239 1.00 81.25 73 GLY A O 1
ATOM 591 N N . GLN A 1 74 ? 12.497 7.296 0.976 1.00 74.81 74 GLN A N 1
ATOM 592 C CA . GLN A 1 74 ? 13.791 6.624 1.181 1.00 74.81 74 GLN A CA 1
ATOM 593 C C . GLN A 1 74 ? 14.197 6.664 2.660 1.00 74.81 74 GLN A C 1
ATOM 595 O O . GLN A 1 74 ? 14.588 5.651 3.232 1.00 74.81 74 GLN A O 1
ATOM 600 N N . ASP A 1 75 ? 13.987 7.823 3.289 1.00 75.62 75 ASP A N 1
ATOM 601 C CA . ASP A 1 75 ? 14.145 8.030 4.721 1.00 75.62 75 ASP A CA 1
ATOM 602 C C . ASP A 1 75 ? 12.782 8.284 5.377 1.00 75.62 75 ASP A C 1
ATOM 604 O O . ASP A 1 75 ? 11.882 8.910 4.807 1.00 75.62 75 ASP A O 1
ATOM 608 N N . HIS A 1 76 ? 12.621 7.819 6.613 1.00 77.06 76 HIS A N 1
ATOM 609 C CA . HIS A 1 76 ? 11.456 8.112 7.443 1.00 77.06 76 HIS A CA 1
ATOM 610 C C . HIS A 1 76 ? 11.895 8.399 8.885 1.00 77.06 76 HIS A C 1
ATOM 612 O O . HIS A 1 76 ? 12.889 7.832 9.344 1.00 77.06 76 HIS A O 1
ATOM 618 N N . PRO A 1 77 ? 11.163 9.221 9.653 1.00 79.75 77 PRO A N 1
ATOM 619 C CA . PRO A 1 77 ? 11.551 9.498 11.030 1.00 79.75 77 PRO A CA 1
ATOM 620 C C . PRO A 1 77 ? 11.456 8.247 11.905 1.00 79.75 77 PRO A C 1
ATOM 622 O O . PRO A 1 77 ? 10.406 7.612 11.966 1.00 79.75 77 PRO A O 1
ATOM 625 N N . ASP A 1 78 ? 12.515 7.922 12.652 1.00 81.31 78 ASP A N 1
ATOM 626 C CA . ASP A 1 78 ? 12.544 6.768 13.574 1.00 81.31 78 ASP A CA 1
ATOM 627 C C . ASP A 1 78 ? 11.384 6.784 14.583 1.00 81.31 78 ASP A C 1
ATOM 629 O O . ASP A 1 78 ? 10.869 5.752 15.025 1.00 81.31 78 ASP A O 1
ATOM 633 N N . ASN A 1 79 ? 10.918 7.984 14.929 1.00 87.12 79 ASN A N 1
ATOM 634 C CA . ASN A 1 79 ? 9.822 8.211 15.856 1.00 87.12 79 ASN A CA 1
ATOM 635 C C . ASN A 1 79 ? 8.443 8.343 15.182 1.00 87.12 79 ASN A C 1
ATOM 637 O O . ASN A 1 79 ? 7.493 8.737 15.865 1.00 87.12 79 ASN A O 1
ATOM 641 N N . PHE A 1 80 ? 8.290 7.995 13.894 1.00 89.75 80 PHE A N 1
ATOM 642 C CA . PHE A 1 80 ? 7.018 8.144 13.169 1.00 89.75 80 PHE A CA 1
ATOM 643 C C . PHE A 1 80 ? 5.847 7.490 13.917 1.00 89.75 80 PHE A C 1
ATOM 645 O O . PHE A 1 80 ? 4.745 8.040 13.948 1.00 89.75 80 PHE A O 1
ATOM 652 N N . HIS A 1 81 ? 6.105 6.363 14.593 1.00 91.75 81 HIS A N 1
ATOM 653 C CA . HIS A 1 81 ? 5.144 5.617 15.404 1.00 91.75 81 HIS A CA 1
ATOM 654 C C . HIS A 1 81 ? 4.462 6.478 16.482 1.00 91.75 81 HIS A C 1
ATOM 656 O O . HIS A 1 81 ? 3.298 6.242 16.794 1.00 91.75 81 HIS A O 1
ATOM 662 N N . LYS A 1 82 ? 5.132 7.519 17.004 1.00 93.56 82 LYS A N 1
ATOM 663 C CA . LYS A 1 82 ? 4.555 8.470 17.976 1.00 93.56 82 LYS A CA 1
ATOM 664 C C . LYS A 1 82 ? 3.505 9.393 17.357 1.00 93.56 82 LYS A C 1
ATOM 666 O O . LYS A 1 82 ? 2.676 9.954 18.065 1.00 93.56 82 LYS A O 1
ATOM 671 N N . THR A 1 83 ? 3.552 9.574 16.041 1.00 95.12 83 THR A N 1
ATOM 672 C CA . THR A 1 83 ? 2.653 10.459 15.283 1.00 95.12 83 THR A CA 1
ATOM 673 C C . THR A 1 83 ? 1.657 9.695 14.410 1.00 95.12 83 THR A C 1
ATOM 675 O O . THR A 1 83 ? 0.786 10.315 13.784 1.00 95.12 83 THR A O 1
ATOM 678 N N . LEU A 1 84 ? 1.768 8.360 14.391 1.00 96.94 84 LEU A N 1
ATOM 679 C CA . LEU A 1 84 ? 0.897 7.468 13.645 1.00 96.94 84 LEU A CA 1
ATOM 680 C C . LEU A 1 84 ? -0.544 7.590 14.154 1.00 96.94 84 LEU A C 1
ATOM 682 O O . LEU A 1 84 ? -0.859 7.285 15.301 1.00 96.94 84 LEU A O 1
ATOM 686 N N . GLN A 1 85 ? -1.435 8.002 13.263 1.00 97.56 85 GLN A N 1
ATOM 687 C CA . GLN A 1 85 ? -2.875 8.034 13.469 1.00 97.56 85 GLN A CA 1
ATOM 688 C C . GLN A 1 85 ? -3.530 7.094 12.472 1.00 97.56 85 GLN A C 1
ATOM 690 O O . GLN A 1 85 ? -3.286 7.199 11.271 1.00 97.56 85 GLN A O 1
ATOM 695 N N . VAL A 1 86 ? -4.390 6.211 12.971 1.00 97.88 86 VAL A N 1
ATOM 696 C CA . VAL A 1 86 ? -5.144 5.254 12.159 1.00 97.88 86 VAL A CA 1
ATOM 697 C C . VAL A 1 86 ? -6.621 5.429 12.471 1.00 97.88 86 VAL A C 1
ATOM 699 O O . VAL A 1 86 ? -7.012 5.363 13.636 1.00 97.88 86 VAL A O 1
ATOM 702 N N . LYS A 1 87 ? -7.434 5.680 11.444 1.00 97.06 87 LYS A N 1
ATOM 703 C CA . LYS A 1 87 ? -8.871 5.929 11.589 1.00 97.06 87 LYS A CA 1
ATOM 704 C C . LYS A 1 87 ? -9.668 5.275 10.471 1.00 97.06 87 LYS A C 1
ATOM 706 O O . LYS A 1 87 ? -9.250 5.288 9.317 1.00 97.06 87 LYS A O 1
ATOM 711 N N . VAL A 1 88 ? -10.841 4.753 10.803 1.00 96.56 88 VAL A N 1
ATOM 712 C CA . VAL A 1 88 ? -11.830 4.338 9.802 1.00 96.56 88 VAL A CA 1
ATOM 713 C C . VAL A 1 88 ? -12.419 5.605 9.178 1.00 96.56 88 VAL A C 1
ATOM 715 O O . VAL A 1 88 ? -12.946 6.451 9.896 1.00 96.56 88 VAL A O 1
ATOM 718 N N . THR A 1 89 ? -12.286 5.773 7.864 1.00 95.50 89 THR A N 1
ATOM 719 C CA . THR A 1 89 ? -12.831 6.929 7.122 1.00 95.50 89 THR A CA 1
ATOM 720 C C . THR A 1 89 ? -14.106 6.582 6.369 1.00 95.50 89 THR A C 1
ATOM 722 O O . THR A 1 89 ? -14.923 7.459 6.109 1.00 95.50 89 THR A O 1
ATOM 725 N N . SER A 1 90 ? -14.295 5.305 6.044 1.00 92.75 90 SER A N 1
ATOM 726 C CA . SER A 1 90 ? -15.508 4.766 5.436 1.00 92.75 90 SER A CA 1
ATOM 727 C C . SER A 1 90 ? -15.694 3.305 5.878 1.00 92.75 90 SER A C 1
ATOM 729 O O . SER A 1 90 ? -14.755 2.712 6.417 1.00 92.75 90 SER A O 1
ATOM 731 N N . PRO A 1 91 ? -16.854 2.669 5.626 1.00 90.31 91 PRO A N 1
ATOM 732 C CA . PRO A 1 91 ? -17.078 1.266 5.980 1.00 90.31 91 PRO A CA 1
ATOM 733 C C . PRO A 1 91 ? -15.988 0.299 5.495 1.00 90.31 91 PRO A C 1
ATOM 735 O O . PRO A 1 91 ? -15.708 -0.685 6.180 1.00 90.31 91 PRO A O 1
ATOM 738 N N . HIS A 1 92 ? -15.337 0.589 4.366 1.00 93.06 92 HIS A N 1
ATOM 739 C CA . HIS A 1 92 ? -14.295 -0.256 3.774 1.00 93.06 92 HIS A CA 1
ATOM 740 C C . HIS A 1 92 ? -12.923 0.413 3.725 1.00 93.06 92 HIS A C 1
ATOM 742 O O . HIS A 1 92 ? -11.992 -0.182 3.194 1.00 93.06 92 HIS A O 1
ATOM 748 N N . THR A 1 93 ? -12.777 1.620 4.270 1.00 96.44 93 THR A N 1
ATOM 749 C CA . THR A 1 93 ? -11.532 2.383 4.171 1.00 96.44 93 THR A CA 1
ATOM 750 C C . THR A 1 93 ? -11.000 2.739 5.547 1.00 96.44 93 THR A C 1
ATOM 752 O O . THR A 1 93 ? -11.698 3.328 6.377 1.00 96.44 93 THR A O 1
ATOM 755 N N . VAL A 1 94 ? -9.731 2.415 5.768 1.00 98.25 94 VAL A N 1
ATOM 756 C CA . VAL A 1 94 ? -8.958 2.881 6.917 1.00 98.25 94 VAL A CA 1
ATOM 757 C C . VAL A 1 94 ? -7.833 3.762 6.421 1.00 98.25 94 VAL A C 1
ATOM 759 O O . VAL A 1 94 ? -7.048 3.351 5.577 1.00 98.25 94 VAL A O 1
ATOM 762 N N . ARG A 1 95 ? -7.728 4.956 6.991 1.00 98.31 95 ARG A N 1
ATOM 763 C CA . ARG A 1 95 ? -6.637 5.883 6.729 1.00 98.31 95 ARG A CA 1
ATOM 764 C C . ARG A 1 95 ? -5.587 5.769 7.819 1.00 98.31 95 ARG A C 1
ATOM 766 O O . ARG A 1 95 ? -5.918 5.934 8.995 1.00 98.31 95 ARG A O 1
ATOM 773 N N . ALA A 1 96 ? -4.336 5.572 7.427 1.00 97.94 96 ALA A N 1
ATOM 774 C CA . ALA A 1 96 ? -3.179 5.732 8.296 1.00 97.94 96 ALA A CA 1
ATOM 775 C C . ALA A 1 96 ? -2.386 6.967 7.876 1.00 97.94 96 ALA A C 1
ATOM 777 O O . ALA A 1 96 ? -2.168 7.185 6.691 1.00 97.94 96 ALA A O 1
ATOM 778 N N . THR A 1 97 ? -1.957 7.776 8.842 1.00 97.19 97 THR A N 1
ATOM 779 C CA . THR A 1 97 ? -1.071 8.919 8.591 1.00 97.19 97 THR A CA 1
ATOM 780 C C . THR A 1 97 ? -0.044 9.079 9.690 1.00 97.19 97 THR A C 1
ATOM 782 O O . THR A 1 97 ? -0.355 8.844 10.854 1.00 97.19 97 THR A O 1
ATOM 785 N N . PHE A 1 98 ? 1.134 9.576 9.351 1.00 95.94 98 PHE A N 1
ATOM 786 C CA . PHE A 1 98 ? 2.183 9.953 10.296 1.00 95.94 98 PHE A CA 1
ATOM 787 C C . PHE A 1 98 ? 2.866 11.235 9.807 1.00 95.94 98 PHE A C 1
ATOM 789 O O . PHE A 1 98 ? 2.630 11.670 8.680 1.00 95.94 98 PHE A O 1
ATOM 796 N N . LYS A 1 99 ? 3.652 11.885 10.668 1.00 94.25 99 LYS A N 1
ATOM 797 C CA . LYS A 1 99 ? 4.440 13.066 10.291 1.00 94.25 99 LYS A CA 1
ATOM 798 C C . LYS A 1 99 ? 5.807 12.637 9.761 1.00 94.25 99 LYS A C 1
ATOM 800 O O . LYS A 1 99 ? 6.451 11.804 10.398 1.00 94.25 99 LYS A O 1
ATOM 805 N N . GLN A 1 100 ? 6.240 13.215 8.643 1.00 90.31 100 GLN A N 1
ATOM 806 C CA . GLN A 1 100 ? 7.625 13.131 8.176 1.00 90.31 100 GLN A CA 1
ATOM 807 C C . GLN A 1 100 ? 8.528 14.149 8.900 1.00 90.31 100 GLN A C 1
ATOM 809 O O . GLN A 1 100 ? 8.069 14.885 9.779 1.00 90.31 100 GLN A O 1
ATOM 814 N N . PHE A 1 101 ? 9.823 14.155 8.566 1.00 88.00 101 PHE A N 1
ATOM 815 C CA . PHE A 1 101 ? 10.833 15.041 9.163 1.00 88.00 101 PHE A CA 1
ATOM 816 C C . PHE A 1 101 ? 10.511 16.531 8.999 1.00 88.00 101 PHE A C 1
ATOM 818 O O . PHE A 1 101 ? 10.742 17.314 9.915 1.00 88.00 101 PHE A O 1
ATOM 825 N N . ASP A 1 102 ? 9.930 16.903 7.863 1.00 88.44 102 ASP A N 1
ATOM 826 C CA . ASP A 1 102 ? 9.473 18.258 7.531 1.00 88.44 102 ASP A CA 1
ATOM 827 C C . ASP A 1 102 ? 8.162 18.658 8.244 1.00 88.44 102 ASP A C 1
ATOM 829 O O . ASP A 1 102 ? 7.664 19.772 8.095 1.00 88.44 102 ASP A O 1
ATOM 833 N N . GLY A 1 103 ? 7.584 17.748 9.035 1.00 87.81 103 GLY A N 1
ATOM 834 C CA . GLY A 1 103 ? 6.328 17.943 9.749 1.00 87.81 103 GLY A CA 1
ATOM 835 C C . GLY A 1 103 ? 5.070 17.717 8.906 1.00 87.81 103 GLY A C 1
ATOM 836 O O . GLY A 1 103 ? 3.973 17.686 9.483 1.00 87.81 103 GLY A O 1
ATOM 837 N N . HIS A 1 104 ? 5.193 17.501 7.592 1.00 91.06 104 HIS A N 1
ATOM 838 C CA . HIS A 1 104 ? 4.062 17.194 6.724 1.00 91.06 104 HIS A CA 1
ATOM 839 C C . HIS A 1 104 ? 3.474 15.819 7.067 1.00 91.06 104 HIS A C 1
ATOM 841 O O . HIS A 1 104 ? 4.178 14.869 7.420 1.00 91.06 104 HIS A O 1
ATOM 847 N N . ARG A 1 105 ? 2.138 15.710 7.004 1.00 93.38 105 ARG A N 1
ATOM 848 C CA . ARG A 1 105 ? 1.447 14.432 7.207 1.00 93.38 105 ARG A CA 1
ATOM 849 C C . ARG A 1 105 ? 1.342 13.687 5.889 1.00 93.38 105 ARG A C 1
ATOM 851 O O . ARG A 1 105 ? 0.693 14.161 4.964 1.00 93.38 105 ARG A O 1
ATOM 858 N N . VAL A 1 106 ? 1.884 12.483 5.880 1.00 94.69 106 VAL A N 1
ATOM 859 C CA . VAL A 1 106 ? 1.799 11.527 4.775 1.00 94.69 106 VAL A CA 1
ATOM 860 C C . VAL A 1 106 ? 1.095 10.266 5.250 1.00 94.69 106 VAL A C 1
ATOM 862 O O . VAL A 1 106 ? 0.848 10.092 6.449 1.00 94.69 106 VAL A O 1
ATOM 865 N N . GLY A 1 107 ? 0.773 9.373 4.323 1.00 95.38 107 GLY A N 1
ATOM 866 C CA . GLY A 1 107 ? 0.261 8.051 4.644 1.00 95.38 107 GLY A CA 1
ATOM 867 C C . GLY A 1 107 ? -0.599 7.484 3.531 1.00 95.38 107 GLY A C 1
ATOM 868 O O . GLY A 1 107 ? -0.520 7.934 2.389 1.00 95.38 107 GLY A O 1
ATOM 869 N N . ALA A 1 108 ? -1.438 6.516 3.884 1.00 97.69 108 ALA A N 1
ATOM 870 C CA . ALA A 1 108 ? -2.181 5.720 2.925 1.00 97.69 108 ALA A CA 1
ATOM 871 C C . ALA A 1 108 ? -3.635 5.486 3.339 1.00 97.69 108 ALA A C 1
ATOM 873 O O . ALA A 1 108 ? -3.972 5.400 4.528 1.00 97.69 108 ALA A O 1
ATOM 874 N N . ASP A 1 109 ? -4.484 5.339 2.327 1.00 98.19 109 ASP A N 1
ATOM 875 C CA . ASP A 1 109 ? -5.824 4.784 2.448 1.00 98.19 109 ASP A CA 1
ATOM 876 C C . ASP A 1 109 ? -5.786 3.290 2.109 1.00 98.19 109 ASP A C 1
ATOM 878 O O . ASP A 1 109 ? -5.368 2.895 1.022 1.00 98.19 109 ASP A O 1
ATOM 882 N N . PHE A 1 110 ? -6.246 2.462 3.045 1.00 98.25 110 PHE A N 1
ATOM 883 C CA . PHE A 1 110 ? -6.356 1.014 2.907 1.00 98.25 110 PHE A CA 1
ATOM 884 C C . PHE A 1 110 ? -7.803 0.633 2.651 1.00 98.25 110 PHE A C 1
ATOM 886 O O . PHE A 1 110 ? -8.674 0.886 3.487 1.00 98.25 110 PHE A O 1
ATOM 893 N N . MET A 1 111 ? -8.043 -0.035 1.530 1.00 97.62 111 MET A N 1
ATOM 894 C CA . MET A 1 111 ? -9.317 -0.657 1.209 1.00 97.62 111 MET A CA 1
ATOM 895 C C . MET A 1 111 ? -9.336 -2.071 1.792 1.00 97.62 111 MET A C 1
ATOM 897 O O . MET A 1 111 ? -8.486 -2.903 1.474 1.00 97.62 111 MET A O 1
ATOM 901 N N . LEU A 1 112 ? -10.306 -2.354 2.660 1.00 96.62 112 LEU A N 1
ATOM 902 C CA . LEU A 1 112 ? -10.405 -3.603 3.411 1.00 96.62 112 LEU A CA 1
ATOM 903 C C . LEU A 1 112 ? -11.652 -4.404 3.022 1.00 96.62 112 LEU A C 1
ATOM 905 O O . LEU A 1 112 ? -12.757 -3.865 2.918 1.00 96.62 112 LEU A O 1
ATOM 909 N N . LYS A 1 113 ? -11.488 -5.725 2.914 1.00 94.69 113 LYS A N 1
ATOM 910 C CA . LYS A 1 113 ? -12.589 -6.696 2.853 1.00 94.69 113 LYS A CA 1
ATOM 911 C C . LYS A 1 113 ? -12.678 -7.427 4.185 1.00 94.69 113 LYS A C 1
ATOM 913 O O . LYS A 1 113 ? -11.695 -8.016 4.630 1.00 94.69 113 LYS A O 1
ATOM 918 N N . CYS A 1 114 ? -13.851 -7.389 4.811 1.00 92.44 114 CYS A N 1
ATOM 919 C CA . CYS A 1 114 ? -14.094 -8.035 6.096 1.00 92.44 114 CYS A CA 1
ATOM 920 C C . CYS A 1 114 ? -15.195 -9.089 5.968 1.00 92.44 114 CYS A C 1
ATOM 922 O O . CYS A 1 114 ? -16.240 -8.831 5.374 1.00 92.44 114 CYS A O 1
ATOM 924 N N . THR A 1 115 ? -14.965 -10.261 6.551 1.00 88.62 115 THR A N 1
ATOM 925 C CA . THR A 1 115 ? -15.938 -11.351 6.659 1.00 88.62 115 THR A CA 1
ATOM 926 C C . THR A 1 115 ? -16.006 -11.768 8.122 1.00 88.62 115 THR A C 1
ATOM 928 O O . THR A 1 115 ? -15.021 -12.256 8.681 1.00 88.62 115 THR A O 1
ATOM 931 N N . GLY A 1 116 ? -17.149 -11.520 8.767 1.00 83.94 116 GLY A N 1
ATOM 932 C CA . GLY A 1 116 ? -17.257 -11.620 10.224 1.00 83.94 116 GLY A CA 1
ATOM 933 C C . GLY A 1 116 ? -16.233 -10.710 10.911 1.00 83.94 116 GLY A C 1
ATOM 934 O O . GLY A 1 116 ? -16.102 -9.541 10.551 1.00 83.94 116 GLY A O 1
ATOM 935 N N . ASN A 1 117 ? -15.467 -11.266 11.853 1.00 84.62 117 ASN A N 1
ATOM 936 C CA . ASN A 1 117 ? -14.436 -10.539 12.603 1.00 84.62 117 ASN A CA 1
ATOM 937 C C . ASN A 1 117 ? -13.027 -10.630 11.983 1.00 84.62 117 ASN A C 1
ATOM 939 O O . ASN A 1 117 ? -12.025 -10.429 12.666 1.00 84.62 117 ASN A O 1
ATOM 943 N N . ARG A 1 118 ? -12.919 -10.990 10.699 1.00 89.69 118 ARG A N 1
ATOM 944 C CA . ARG A 1 118 ? -11.640 -11.057 9.983 1.00 89.69 118 ARG A CA 1
ATOM 945 C C . ARG A 1 118 ? -11.638 -10.063 8.836 1.00 89.69 118 ARG A C 1
ATOM 947 O O . ARG A 1 118 ? -12.460 -10.170 7.932 1.00 89.69 118 ARG A O 1
ATOM 954 N N . CYS A 1 119 ? -10.667 -9.156 8.843 1.00 94.06 119 CYS A N 1
ATOM 955 C CA . CYS A 1 119 ? -10.421 -8.212 7.759 1.00 94.06 119 CYS A CA 1
ATOM 956 C C . CYS A 1 119 ? -9.107 -8.532 7.044 1.00 94.06 119 CYS A C 1
ATOM 958 O O . CYS A 1 119 ? -8.149 -8.993 7.666 1.00 94.06 119 CYS A O 1
ATOM 960 N N . LEU A 1 120 ? -9.072 -8.273 5.741 1.00 95.81 120 LEU A N 1
ATOM 961 C CA . LEU A 1 120 ? -7.892 -8.365 4.888 1.00 95.81 120 LEU A CA 1
ATOM 962 C C . LEU A 1 120 ? -7.782 -7.097 4.040 1.00 95.81 120 LEU A C 1
ATOM 964 O O . LEU A 1 120 ? -8.796 -6.523 3.637 1.00 95.81 120 LEU A O 1
ATOM 968 N N . ILE A 1 121 ? -6.550 -6.686 3.756 1.00 97.25 121 ILE A N 1
ATOM 969 C CA . ILE A 1 121 ? -6.235 -5.573 2.861 1.00 97.25 121 ILE A CA 1
ATOM 970 C C . ILE A 1 121 ? -6.486 -6.034 1.435 1.00 97.25 121 ILE A C 1
ATOM 972 O O . ILE A 1 121 ? -5.827 -6.947 0.941 1.00 97.25 121 ILE A O 1
ATOM 976 N N . ASP A 1 122 ? -7.468 -5.425 0.786 1.00 97.06 122 ASP A N 1
ATOM 977 C CA . ASP A 1 122 ? -7.787 -5.725 -0.601 1.00 97.06 122 ASP A CA 1
ATOM 978 C C . ASP A 1 122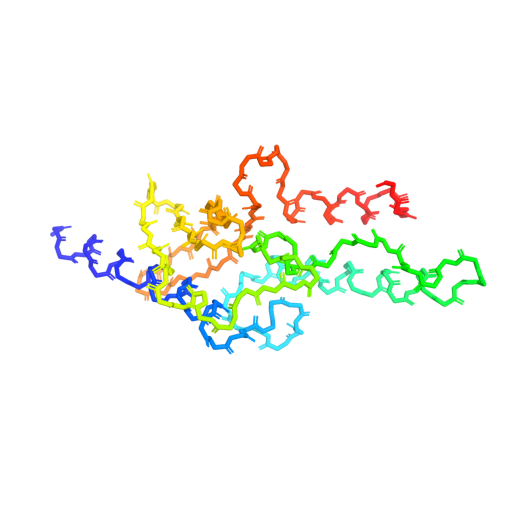 ? -7.030 -4.838 -1.576 1.00 97.06 122 ASP A C 1
ATOM 980 O O . ASP A 1 122 ? -6.735 -5.285 -2.679 1.00 97.06 122 ASP A O 1
ATOM 984 N N . ASP A 1 123 ? -6.731 -3.604 -1.184 1.00 97.81 123 ASP A N 1
ATOM 985 C CA . ASP A 1 123 ? -5.984 -2.634 -1.975 1.00 97.81 123 ASP A CA 1
ATOM 986 C C . ASP A 1 123 ? -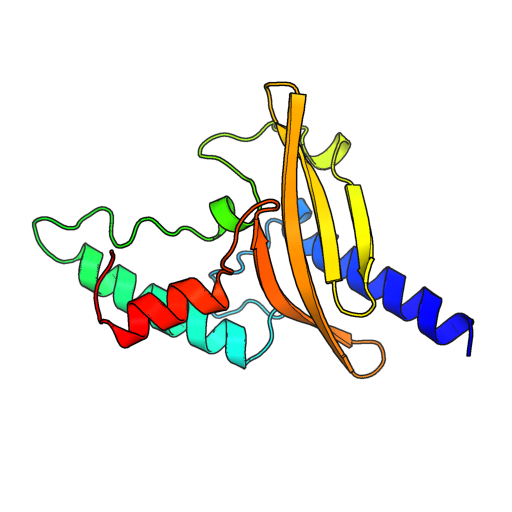5.522 -1.484 -1.059 1.00 97.81 123 ASP A C 1
ATOM 988 O O . ASP A 1 123 ? -6.020 -1.344 0.062 1.00 97.81 123 ASP A O 1
ATOM 992 N N . PHE A 1 124 ? -4.581 -0.660 -1.507 1.00 97.44 124 PHE A N 1
ATOM 993 C CA . PHE A 1 124 ? -4.186 0.561 -0.806 1.00 97.44 124 PHE A CA 1
ATOM 994 C C . PHE A 1 124 ? -3.531 1.568 -1.750 1.00 97.44 124 PHE A C 1
ATOM 996 O O . PHE A 1 124 ? -3.040 1.217 -2.824 1.00 97.44 124 PHE A O 1
ATOM 1003 N N . LYS A 1 125 ? -3.546 2.836 -1.344 1.00 96.75 125 LYS A N 1
ATOM 1004 C CA . LYS A 1 125 ? -2.921 3.934 -2.082 1.00 96.75 125 LYS A CA 1
ATOM 1005 C C . LYS A 1 125 ? -2.408 5.022 -1.158 1.00 96.75 125 LYS A C 1
ATOM 1007 O O . LYS A 1 125 ? -2.982 5.219 -0.083 1.00 96.75 125 LYS A O 1
ATOM 1012 N N . MET A 1 126 ? -1.395 5.761 -1.600 1.00 95.62 126 MET A N 1
ATOM 1013 C CA . MET A 1 126 ? -0.960 6.957 -0.891 1.00 95.62 126 MET A CA 1
ATOM 1014 C C . MET A 1 126 ? -2.080 8.008 -0.909 1.00 95.62 126 MET A C 1
ATOM 1016 O O . MET A 1 126 ? -2.893 8.098 -1.834 1.00 95.62 126 MET A O 1
ATOM 1020 N N . ILE A 1 127 ? -2.181 8.785 0.165 1.00 94.62 127 ILE A N 1
ATOM 1021 C CA . ILE A 1 127 ? -3.171 9.860 0.257 1.00 94.62 127 ILE A CA 1
ATOM 1022 C C . ILE A 1 127 ? -2.826 10.941 -0.767 1.00 94.62 127 ILE A C 1
ATOM 1024 O O . ILE A 1 127 ? -1.734 11.494 -0.733 1.00 94.62 127 ILE A O 1
ATOM 1028 N N . GLY A 1 128 ? -3.799 11.285 -1.609 1.00 90.12 128 GLY A N 1
ATOM 1029 C CA . GLY A 1 128 ? -3.630 12.254 -2.696 1.00 90.12 128 GLY A CA 1
ATOM 1030 C C . GLY A 1 128 ? -3.495 11.5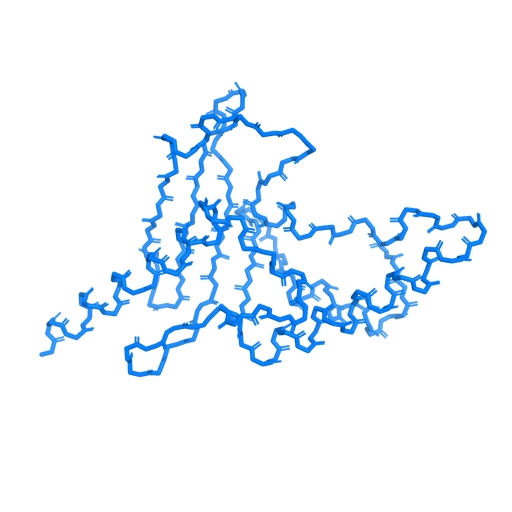92 -4.065 1.00 90.12 128 GLY A C 1
ATOM 1031 O O . GLY A 1 128 ? -3.867 12.210 -5.060 1.00 90.12 128 GLY A O 1
ATOM 1032 N N . ASP A 1 129 ? -3.097 10.319 -4.111 1.00 93.19 129 ASP A N 1
ATOM 1033 C CA . ASP A 1 129 ? -2.922 9.605 -5.371 1.00 93.19 129 ASP A CA 1
ATOM 1034 C C . ASP A 1 129 ? -4.258 9.244 -6.021 1.00 93.19 129 ASP A C 1
ATOM 1036 O O . ASP A 1 129 ? -5.264 8.905 -5.370 1.00 93.19 129 ASP A O 1
ATOM 1040 N N . GLN A 1 130 ? -4.253 9.297 -7.351 1.00 91.88 130 GLN A N 1
ATOM 1041 C CA . GLN A 1 130 ? -5.396 8.911 -8.172 1.00 91.88 130 GLN A CA 1
ATOM 1042 C C . GLN A 1 130 ? -5.513 7.391 -8.286 1.00 91.88 130 GLN A C 1
ATOM 1044 O O . GLN A 1 130 ? -6.625 6.859 -8.242 1.00 91.88 130 GLN A O 1
ATOM 1049 N N . THR A 1 131 ? -4.381 6.698 -8.384 1.00 94.69 131 THR A N 1
ATOM 1050 C CA . THR A 1 131 ? -4.308 5.249 -8.551 1.00 94.69 131 THR A CA 1
ATOM 1051 C C . THR A 1 131 ? -3.927 4.550 -7.250 1.00 94.69 131 THR A C 1
ATOM 1053 O O . THR A 1 131 ? -3.637 5.170 -6.230 1.00 94.69 131 THR A O 1
ATOM 1056 N N . SER A 1 132 ? -4.055 3.229 -7.259 1.00 96.56 132 SER A N 1
ATOM 1057 C CA . SER A 1 132 ? -3.718 2.348 -6.147 1.00 96.56 132 SER A CA 1
ATOM 1058 C C . SER A 1 132 ? -2.706 1.316 -6.594 1.00 96.56 132 SER A C 1
ATOM 1060 O O . SER A 1 132 ? -2.586 1.051 -7.791 1.00 96.56 132 SER A O 1
ATOM 1062 N N . ILE A 1 133 ? -2.068 0.645 -5.638 1.00 95.94 133 ILE A N 1
ATOM 1063 C CA . ILE A 1 133 ? -1.112 -0.415 -5.955 1.00 95.94 133 ILE A CA 1
ATOM 1064 C C . ILE A 1 133 ? -1.735 -1.498 -6.843 1.00 95.94 133 ILE A C 1
ATOM 1066 O O . ILE A 1 133 ? -1.113 -1.961 -7.799 1.00 95.94 133 ILE A O 1
ATOM 1070 N N . LYS A 1 134 ? -2.997 -1.882 -6.591 1.00 96.38 134 LYS A N 1
ATOM 1071 C CA . LYS A 1 134 ? -3.688 -2.875 -7.421 1.00 96.38 134 LYS A CA 1
ATOM 1072 C C . LYS A 1 134 ? -3.860 -2.365 -8.853 1.00 96.38 134 LYS A C 1
ATOM 1074 O O . LYS A 1 134 ? -3.744 -3.155 -9.787 1.00 96.38 134 LYS A O 1
ATOM 1079 N N . THR A 1 135 ? -4.154 -1.078 -9.023 1.00 96.81 135 THR A N 1
ATOM 1080 C CA . THR A 1 135 ? -4.352 -0.448 -10.334 1.00 96.81 135 THR A CA 1
ATOM 1081 C C . THR A 1 135 ? -3.039 -0.360 -11.104 1.00 96.81 135 THR A C 1
ATOM 1083 O O . THR A 1 135 ? -2.971 -0.838 -12.238 1.00 96.81 135 THR A O 1
ATOM 1086 N N . ASP A 1 136 ? -1.992 0.162 -10.470 1.00 96.19 136 ASP A N 1
ATOM 1087 C CA . ASP A 1 136 ? -0.685 0.374 -11.095 1.00 96.19 136 ASP A CA 1
ATOM 1088 C C . ASP A 1 136 ? -0.031 -0.956 -11.472 1.00 96.19 136 ASP A C 1
ATOM 1090 O O . ASP A 1 136 ? 0.365 -1.165 -12.619 1.00 96.19 136 ASP A O 1
ATOM 1094 N N . TYR A 1 137 ? -0.028 -1.931 -10.559 1.00 96.12 137 TYR A N 1
ATOM 1095 C CA . TYR A 1 137 ? 0.572 -3.237 -10.835 1.00 96.12 137 TYR A CA 1
ATOM 1096 C C . TYR A 1 137 ? -0.191 -3.988 -11.928 1.00 96.12 137 TYR A C 1
ATOM 1098 O O . TYR A 1 137 ? 0.425 -4.613 -12.793 1.00 96.12 137 TYR A O 1
ATOM 1106 N N . LYS A 1 138 ? -1.531 -3.909 -11.953 1.00 96.69 138 LYS A N 1
ATOM 1107 C CA . LYS A 1 138 ? -2.322 -4.473 -13.062 1.00 96.69 138 LYS A CA 1
ATOM 1108 C C . LYS A 1 138 ? -1.986 -3.791 -14.388 1.00 96.69 138 LYS A C 1
ATOM 1110 O O . LYS A 1 138 ? -1.954 -4.474 -15.412 1.00 96.69 138 LYS A O 1
ATOM 1115 N N . LEU A 1 139 ? -1.741 -2.480 -14.394 1.00 95.75 139 LEU A N 1
ATOM 1116 C CA . LEU A 1 139 ? -1.376 -1.746 -15.602 1.00 95.75 139 LEU A CA 1
ATOM 1117 C C . LEU A 1 139 ? -0.026 -2.215 -16.153 1.00 95.75 139 LEU A C 1
ATOM 1119 O O . LEU A 1 139 ? 0.040 -2.559 -17.334 1.00 95.75 139 LEU A O 1
ATOM 1123 N N . VAL A 1 140 ? 0.996 -2.305 -15.298 1.00 95.25 140 VAL A N 1
ATOM 1124 C CA . VAL A 1 140 ? 2.332 -2.814 -15.653 1.00 95.25 140 VAL A CA 1
ATOM 1125 C C . VAL A 1 140 ? 2.246 -4.236 -16.185 1.00 95.25 140 VAL A C 1
ATOM 1127 O O . VAL A 1 140 ? 2.726 -4.525 -17.278 1.00 95.25 140 VAL A O 1
ATOM 1130 N N . LEU A 1 141 ? 1.560 -5.123 -15.460 1.00 95.62 141 LEU A N 1
ATOM 1131 C CA . LEU A 1 141 ? 1.394 -6.517 -15.867 1.00 95.62 141 LEU A CA 1
ATOM 1132 C C . LEU A 1 141 ? 0.621 -6.652 -17.182 1.00 95.62 141 LEU A C 1
ATOM 1134 O O . LEU A 1 141 ? 0.901 -7.553 -17.968 1.00 95.62 141 LEU A O 1
ATOM 1138 N N . ARG A 1 142 ? -0.339 -5.767 -17.456 1.00 96.50 142 ARG A N 1
ATOM 1139 C CA . ARG A 1 142 ? -1.065 -5.762 -18.732 1.00 96.50 142 ARG A CA 1
ATOM 1140 C C . ARG A 1 142 ? -0.190 -5.267 -19.881 1.00 96.50 142 ARG A C 1
ATOM 1142 O O . ARG A 1 142 ? -0.249 -5.839 -20.962 1.00 96.50 142 ARG A O 1
ATOM 1149 N N . LYS A 1 143 ? 0.580 -4.199 -19.665 1.00 94.44 143 LYS A N 1
ATOM 1150 C CA . LYS A 1 143 ? 1.453 -3.599 -20.685 1.00 94.44 143 LYS A CA 1
ATOM 1151 C C . LYS A 1 143 ? 2.760 -4.368 -20.884 1.00 94.44 143 LYS A C 1
ATOM 1153 O O . LYS A 1 143 ? 3.418 -4.158 -21.894 1.00 94.44 143 LYS A O 1
ATOM 1158 N N . GLN A 1 144 ? 3.121 -5.238 -19.936 1.00 91.50 144 GLN A N 1
ATOM 1159 C CA . GLN A 1 144 ? 4.425 -5.904 -19.869 1.00 91.50 144 GLN A CA 1
ATOM 1160 C C . GLN A 1 144 ? 5.587 -4.898 -19.919 1.00 91.50 144 GLN A C 1
ATOM 1162 O O . GLN A 1 144 ? 6.622 -5.158 -20.528 1.00 91.50 144 GLN A O 1
ATOM 1167 N N . LYS A 1 145 ? 5.408 -3.731 -19.286 1.00 87.50 145 LYS A N 1
ATOM 1168 C CA . LYS A 1 145 ? 6.381 -2.635 -19.295 1.00 87.50 145 LYS A CA 1
ATOM 1169 C C . LYS A 1 145 ? 6.247 -1.768 -18.042 1.00 87.50 145 LYS A C 1
ATOM 1171 O O . LYS A 1 145 ? 5.128 -1.519 -17.594 1.00 87.50 145 LYS A O 1
ATOM 1176 N N . CYS A 1 146 ? 7.384 -1.317 -17.517 1.00 84.12 146 CYS A N 1
ATOM 1177 C CA . CYS A 1 146 ? 7.472 -0.238 -16.538 1.00 84.12 146 CYS A CA 1
ATOM 1178 C C . CYS A 1 146 ? 7.384 1.096 -17.298 1.00 84.12 146 CYS A C 1
ATOM 1180 O O . CYS A 1 146 ? 8.220 1.353 -18.166 1.00 84.12 146 CYS A O 1
ATOM 1182 N N . GLU A 1 147 ? 6.342 1.886 -17.060 1.00 68.94 147 GLU A N 1
ATOM 1183 C CA . GLU A 1 147 ? 6.139 3.212 -17.664 1.00 68.94 147 GLU A CA 1
ATOM 1184 C C . GLU A 1 147 ? 5.989 4.264 -16.579 1.00 68.94 147 GLU A C 1
ATOM 1186 O O . GLU A 1 147 ? 5.362 3.921 -15.550 1.00 68.94 147 GLU A O 1
#

Radius of gyration: 16.11 Å; chains: 1; bounding box: 48×34×40 Å

Sequence (147 aa):
MAADNATNNQTKIDLVKKVYLTKVDLGSEHNRVTTPELQKIIRQFNKFDTNIRKQPDMELGCDMPI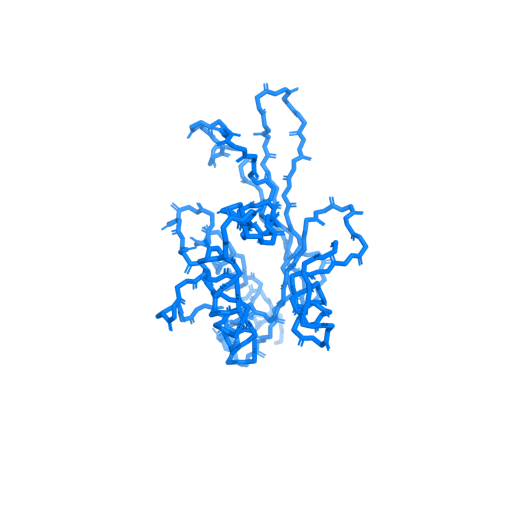HYYLGFGQDHPDNFHKTLQVKVTSPHTVRATFKQFDGHRVGADFMLKCTGNRCLIDDFKMIGDQTSIKTDYKLVLRKQKCE

Secondary structure (DSSP, 8-state):
-HHHHHHHHHHHHHHHHHHHHTT--TTSTT-SSB-HHHHHHHHHHHHHHHHHTTSTT-TTTT---HHHHTT--SS--TTGGGT-EEEEEETTEEEEEEE-TTS-EEEEEEEEEEETTEEEEEEEEETT-SS-HHHHHHHHHHHTS--

Organism: Neisseria subflava (NCBI:txid28449)

pLDDT: mean 88.75, std 10.75, range [40.66, 98.31]